Protein AF-A0A9D6YLN1-F1 (afdb_monomer_lite)

Radius of gyration: 12.1 Å; chains: 1; bounding box: 29×17×31 Å

pLDDT: mean 89.3, std 11.0, range [45.0, 97.94]

Foldseek 3Di:
DLVVLVVVLVVVVVQCVDVVSVVVPPVDPVNLVSVCVNVVHDSVVSVVVVVVVVVD

Sequence (56 aa):
RSAAFQELKTSLLKLMKNPMEKATMEEFDFMSWVESKIQNKTFAEVVRQKADKTDM

Secondary structure (DSSP, 8-state):
-HHHHHHHHHHHHHHTTSHHHHHHTTTS-HHHHHHHHHHT--HHHHHHHHHHTT--

Structure (mmCIF, N/CA/C/O backbone):
data_AF-A0A9D6YLN1-F1
#
_entry.id   AF-A0A9D6YLN1-F1
#
loop_
_atom_site.group_PDB
_atom_site.id
_atom_site.type_symbol
_atom_site.label_atom_id
_atom_site.label_alt_id
_atom_site.label_comp_id
_atom_site.label_asym_id
_atom_site.label_entity_id
_atom_site.label_seq_id
_atom_site.pdbx_PDB_ins_code
_atom_site.Cartn_x
_atom_site.Cartn_y
_atom_site.Cartn_z
_atom_site.occupancy
_atom_site.B_iso_or_equiv
_atom_site.auth_seq_id
_atom_site.auth_comp_id
_atom_site.auth_asym_id
_atom_site.auth_atom_id
_atom_site.pdbx_PDB_model_num
ATOM 1 N N . ARG A 1 1 ? -0.975 4.229 15.398 1.00 61.19 1 ARG A N 1
ATOM 2 C CA . ARG A 1 1 ? -0.783 3.102 14.445 1.00 61.19 1 ARG A CA 1
ATOM 3 C C . ARG A 1 1 ? -0.652 3.570 12.991 1.00 61.19 1 ARG A C 1
ATOM 5 O O . ARG A 1 1 ? 0.188 3.014 12.306 1.00 61.19 1 ARG A O 1
ATOM 12 N N . SER A 1 2 ? -1.386 4.590 12.524 1.00 73.00 2 SER A N 1
ATOM 13 C CA . SER A 1 2 ? -1.254 5.108 11.144 1.00 73.00 2 SER A CA 1
ATOM 14 C C . SER A 1 2 ? 0.128 5.696 10.816 1.00 73.00 2 SER A C 1
ATOM 16 O O . SER A 1 2 ? 0.620 5.462 9.720 1.00 73.00 2 SER A O 1
ATOM 18 N N . ALA A 1 3 ? 0.780 6.387 11.761 1.00 91.44 3 ALA A N 1
ATOM 19 C CA . ALA A 1 3 ? 2.080 7.036 11.537 1.00 91.44 3 ALA A CA 1
ATOM 20 C C . ALA A 1 3 ? 3.182 6.068 11.057 1.00 91.44 3 ALA A C 1
ATOM 22 O O . ALA A 1 3 ? 3.845 6.346 10.065 1.00 91.44 3 ALA A O 1
ATOM 23 N N . ALA A 1 4 ? 3.309 4.891 11.680 1.00 95.94 4 ALA A N 1
ATOM 24 C CA . ALA A 1 4 ? 4.287 3.879 11.264 1.00 95.94 4 ALA A CA 1
ATOM 25 C C . ALA A 1 4 ? 4.010 3.342 9.847 1.00 95.94 4 ALA A C 1
ATOM 27 O O . ALA A 1 4 ? 4.935 3.093 9.080 1.00 95.94 4 ALA A O 1
ATOM 28 N N . PHE A 1 5 ? 2.737 3.201 9.460 1.00 95.94 5 PHE A N 1
ATOM 29 C CA . PHE A 1 5 ? 2.388 2.792 8.098 1.00 95.94 5 PHE A CA 1
ATOM 30 C C . PHE A 1 5 ? 2.606 3.912 7.072 1.00 95.94 5 PHE A C 1
ATOM 32 O O . PHE A 1 5 ? 2.977 3.626 5.937 1.00 95.94 5 PHE A O 1
ATOM 39 N N . GLN A 1 6 ? 2.429 5.179 7.452 1.00 96.06 6 GLN A N 1
ATOM 40 C CA . GLN A 1 6 ? 2.772 6.324 6.600 1.00 96.06 6 GLN A CA 1
ATOM 41 C C . GLN A 1 6 ? 4.287 6.430 6.373 1.00 96.06 6 GLN A C 1
ATOM 43 O O . GLN A 1 6 ? 4.732 6.676 5.248 1.00 96.06 6 GLN A O 1
ATOM 48 N N . GLU A 1 7 ? 5.081 6.187 7.414 1.00 96.69 7 GLU A N 1
ATOM 49 C CA . GLU A 1 7 ? 6.536 6.098 7.308 1.00 96.69 7 GLU A CA 1
ATOM 50 C C . GLU A 1 7 ? 6.950 4.926 6.410 1.00 96.69 7 GLU A C 1
ATOM 52 O O . GLU A 1 7 ? 7.708 5.116 5.458 1.00 96.69 7 GLU A O 1
ATOM 57 N N . LEU A 1 8 ? 6.364 3.742 6.618 1.00 96.19 8 LEU A N 1
ATOM 58 C CA . LEU A 1 8 ? 6.602 2.577 5.767 1.00 96.19 8 LEU A CA 1
ATOM 59 C C . LEU A 1 8 ? 6.252 2.857 4.301 1.00 96.19 8 LEU A C 1
ATOM 61 O O . LEU A 1 8 ? 7.053 2.560 3.419 1.00 96.19 8 LEU A O 1
ATOM 65 N N . LYS A 1 9 ? 5.099 3.477 4.026 1.00 95.94 9 LYS A N 1
ATOM 66 C CA . LYS A 1 9 ? 4.703 3.884 2.669 1.00 95.94 9 LYS A CA 1
ATOM 67 C C . LYS A 1 9 ? 5.753 4.797 2.036 1.00 95.94 9 LYS A C 1
ATOM 69 O O . LYS A 1 9 ? 6.102 4.620 0.872 1.00 95.94 9 LYS A O 1
ATOM 74 N N . THR A 1 10 ? 6.287 5.744 2.803 1.00 96.44 10 THR A N 1
ATOM 75 C CA . THR A 1 10 ? 7.346 6.649 2.338 1.00 96.44 10 THR A CA 1
ATOM 76 C C . THR A 1 10 ? 8.634 5.891 2.012 1.00 96.44 10 THR A C 1
ATOM 78 O O . THR A 1 10 ? 9.270 6.172 0.997 1.00 96.44 10 THR A O 1
ATOM 81 N N . SER A 1 11 ? 9.011 4.910 2.831 1.00 95.06 11 SER A N 1
ATOM 82 C CA . SER A 1 11 ? 10.185 4.062 2.597 1.00 95.06 11 SER A CA 1
ATOM 83 C C . SER A 1 11 ? 10.016 3.154 1.376 1.00 95.06 11 SER A C 1
ATOM 85 O O . SER A 1 11 ? 10.912 3.102 0.537 1.00 95.06 11 SER A O 1
ATOM 87 N N . LEU A 1 12 ? 8.850 2.524 1.205 1.00 94.06 12 LEU A N 1
ATOM 88 C CA . LEU A 1 12 ? 8.531 1.711 0.023 1.00 94.06 12 LEU A CA 1
ATOM 89 C C . LEU A 1 12 ? 8.592 2.545 -1.265 1.00 94.06 12 LEU A C 1
ATOM 91 O O . LEU A 1 12 ? 9.203 2.125 -2.244 1.00 94.06 12 LEU A O 1
ATOM 95 N N . LEU A 1 13 ? 8.056 3.772 -1.248 1.00 93.56 13 LEU A N 1
ATOM 96 C CA . LEU A 1 13 ? 8.148 4.698 -2.383 1.00 93.56 13 LEU A CA 1
ATOM 97 C C . LEU A 1 13 ? 9.591 5.077 -2.737 1.00 93.56 13 LEU A C 1
ATOM 99 O O . LEU A 1 13 ? 9.874 5.357 -3.899 1.00 93.56 13 LEU A O 1
ATOM 103 N N . LYS A 1 14 ? 10.507 5.121 -1.762 1.00 93.56 14 LYS A N 1
ATOM 104 C CA . LYS A 1 14 ? 11.935 5.354 -2.027 1.00 93.56 14 LYS A CA 1
ATOM 105 C C . LYS A 1 14 ? 12.584 4.131 -2.673 1.00 93.56 14 LYS A C 1
ATOM 107 O O . LYS A 1 14 ? 13.324 4.306 -3.634 1.00 93.56 14 LYS A O 1
ATOM 112 N N . LEU A 1 15 ? 12.277 2.928 -2.187 1.00 90.69 15 LEU A N 1
ATOM 113 C CA . LEU A 1 15 ? 12.807 1.674 -2.735 1.00 90.69 15 LEU A CA 1
ATOM 114 C C . LEU A 1 15 ? 12.375 1.465 -4.189 1.00 90.69 15 LEU A C 1
ATOM 116 O O . LEU A 1 15 ? 13.215 1.202 -5.042 1.00 90.69 15 LEU A O 1
ATOM 120 N N . MET A 1 16 ? 11.105 1.726 -4.509 1.00 87.94 16 MET A N 1
ATOM 121 C CA . MET A 1 16 ? 10.571 1.590 -5.872 1.00 87.94 16 MET A CA 1
ATOM 122 C C . MET A 1 16 ? 11.219 2.519 -6.913 1.00 87.94 16 MET A C 1
ATOM 124 O O . MET A 1 16 ? 11.021 2.322 -8.112 1.00 87.94 16 MET A O 1
ATOM 128 N N . LYS A 1 17 ? 11.982 3.539 -6.492 1.00 89.81 17 LYS A N 1
ATOM 129 C CA . LYS A 1 17 ? 12.758 4.390 -7.412 1.00 89.81 17 LYS A CA 1
ATOM 130 C C . LYS A 1 17 ? 14.025 3.706 -7.920 1.00 89.81 17 LYS A C 1
ATOM 132 O O . LYS A 1 17 ? 14.547 4.128 -8.947 1.00 89.81 17 LYS A O 1
ATOM 137 N N . ASN A 1 18 ? 14.529 2.693 -7.215 1.00 89.50 18 ASN A N 1
ATOM 138 C CA . ASN A 1 18 ? 15.654 1.890 -7.670 1.00 89.50 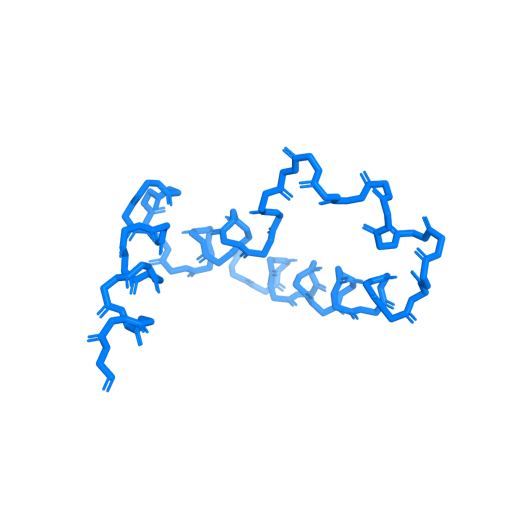18 ASN A CA 1
ATOM 139 C C . ASN A 1 18 ? 15.118 0.764 -8.577 1.00 89.50 18 ASN A C 1
ATOM 141 O O . ASN A 1 18 ? 14.365 -0.074 -8.088 1.00 89.50 18 ASN A O 1
ATOM 145 N N . PRO A 1 19 ? 15.490 0.703 -9.870 1.00 85.12 19 PRO A N 1
ATOM 146 C CA . PRO A 1 19 ? 14.984 -0.315 -10.794 1.00 85.12 19 PRO A CA 1
ATOM 147 C C . PRO A 1 19 ? 15.231 -1.759 -10.339 1.00 85.12 19 PRO A C 1
ATOM 149 O O . PRO A 1 19 ? 14.392 -2.621 -10.582 1.00 85.12 19 PRO A O 1
ATOM 152 N N . MET A 1 20 ? 16.352 -2.018 -9.658 1.00 85.88 20 MET A N 1
ATOM 153 C CA . MET A 1 20 ? 16.705 -3.359 -9.187 1.00 85.88 20 MET A CA 1
ATOM 154 C C . MET A 1 20 ? 15.828 -3.794 -8.008 1.00 85.88 20 MET A C 1
ATOM 156 O O . MET A 1 20 ? 15.339 -4.916 -7.986 1.00 85.88 20 MET A O 1
ATOM 160 N N . GLU A 1 21 ? 15.565 -2.877 -7.075 1.00 81.31 21 GLU A N 1
ATOM 161 C CA . GLU A 1 21 ? 14.635 -3.097 -5.956 1.00 81.31 21 GLU A CA 1
ATOM 162 C C . GLU A 1 21 ? 13.179 -3.120 -6.428 1.00 81.31 21 GLU A C 1
ATOM 164 O O . GLU A 1 21 ? 12.338 -3.819 -5.880 1.00 81.31 21 GLU A O 1
ATOM 169 N N . LYS A 1 22 ? 12.846 -2.359 -7.471 1.00 83.50 22 LYS A N 1
ATOM 170 C CA . LYS A 1 22 ? 11.498 -2.365 -8.032 1.00 83.50 22 LYS A CA 1
ATOM 171 C C . LYS A 1 22 ? 11.153 -3.740 -8.600 1.00 83.50 22 LYS A C 1
ATOM 173 O O . LYS A 1 22 ? 10.063 -4.225 -8.319 1.00 83.50 22 LYS A O 1
ATOM 178 N N . ALA A 1 23 ? 12.074 -4.358 -9.342 1.00 82.50 23 ALA A N 1
ATOM 179 C CA . ALA A 1 23 ? 11.872 -5.675 -9.945 1.00 82.50 23 ALA A CA 1
ATOM 180 C C . ALA A 1 23 ? 11.591 -6.764 -8.893 1.00 82.50 23 ALA A C 1
ATOM 182 O O . ALA A 1 23 ? 10.738 -7.620 -9.101 1.00 82.50 23 ALA A O 1
ATOM 183 N N . THR A 1 24 ? 12.239 -6.707 -7.724 1.00 83.69 24 THR A N 1
ATOM 184 C CA . THR A 1 24 ? 11.983 -7.665 -6.630 1.00 83.69 24 THR A CA 1
ATOM 185 C C . THR A 1 24 ? 10.627 -7.455 -5.951 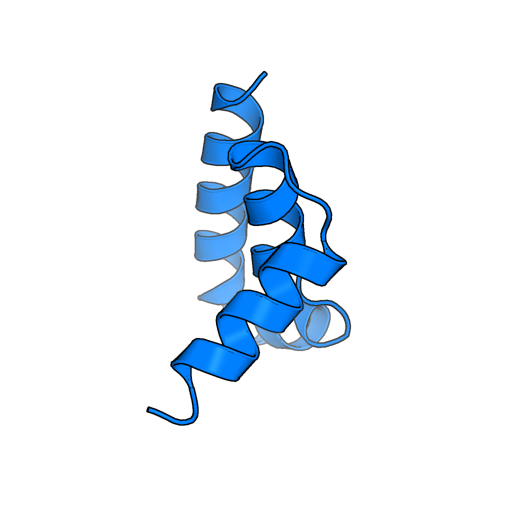1.00 83.69 24 THR A C 1
ATOM 187 O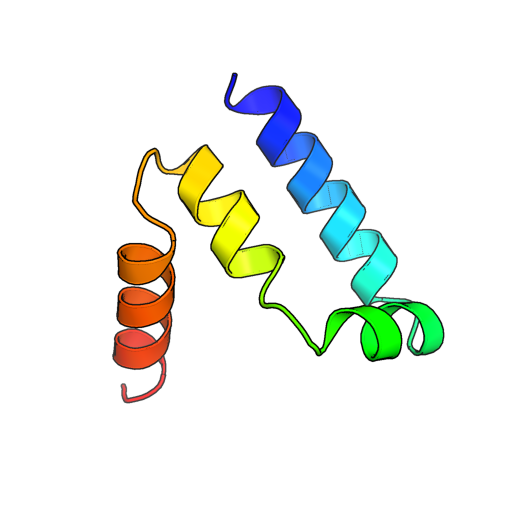 O . THR A 1 24 ? 10.135 -8.346 -5.261 1.00 83.69 24 THR A O 1
ATOM 190 N N . MET A 1 25 ? 10.000 -6.295 -6.156 1.00 84.06 25 MET A N 1
ATOM 191 C CA . MET A 1 25 ? 8.713 -5.924 -5.571 1.00 84.06 25 MET A CA 1
ATOM 192 C C . MET A 1 25 ? 7.520 -6.141 -6.516 1.00 84.06 25 MET A C 1
ATOM 194 O O . MET A 1 25 ? 6.400 -5.796 -6.143 1.00 84.06 25 MET A O 1
ATOM 198 N N . GLU A 1 26 ? 7.718 -6.693 -7.718 1.00 85.81 26 GLU A N 1
ATOM 199 C CA . GLU A 1 26 ? 6.639 -6.883 -8.706 1.00 85.81 26 GLU A CA 1
ATOM 200 C C . GLU A 1 26 ? 5.667 -8.015 -8.337 1.00 85.81 26 GLU A C 1
ATOM 202 O O . GLU A 1 26 ? 4.494 -7.962 -8.699 1.00 85.81 26 GLU A O 1
ATOM 207 N N . GLU A 1 27 ? 6.115 -8.987 -7.541 1.00 87.56 27 GLU A N 1
ATOM 208 C CA . GLU A 1 27 ? 5.327 -10.162 -7.133 1.00 87.56 27 GLU A CA 1
ATOM 209 C C . GLU A 1 27 ? 4.144 -9.827 -6.207 1.00 87.56 27 GLU A C 1
ATOM 211 O O . GLU A 1 27 ? 3.205 -10.612 -6.062 1.00 87.56 27 GLU A O 1
ATOM 216 N N . PHE A 1 28 ? 4.171 -8.670 -5.540 1.00 91.31 28 PHE A N 1
ATOM 217 C CA . PHE A 1 28 ? 3.136 -8.290 -4.585 1.00 91.31 28 PHE A CA 1
ATOM 218 C C . PHE A 1 28 ? 2.889 -6.783 -4.572 1.00 91.31 28 PHE A C 1
ATOM 220 O O . PHE A 1 28 ? 3.814 -5.979 -4.481 1.00 91.31 28 PHE A O 1
ATOM 227 N N . ASP A 1 29 ? 1.617 -6.374 -4.568 1.00 93.31 29 ASP A N 1
ATOM 228 C CA . ASP A 1 29 ? 1.246 -4.957 -4.487 1.00 93.31 29 ASP A CA 1
ATOM 229 C C . ASP A 1 29 ? 1.391 -4.423 -3.047 1.00 93.31 29 ASP A C 1
ATOM 231 O O . ASP A 1 29 ? 0.416 -4.168 -2.328 1.00 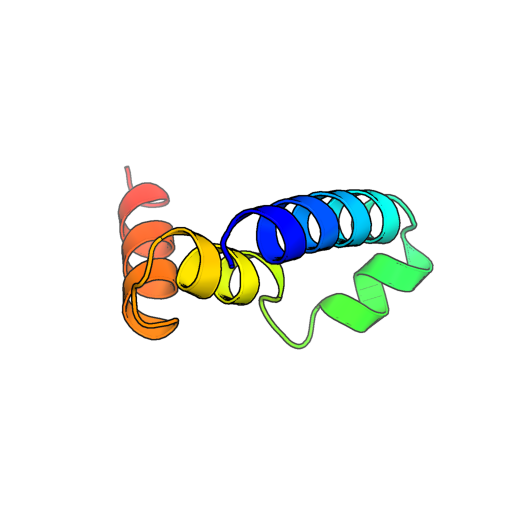93.31 29 ASP A O 1
ATOM 235 N N . PHE A 1 30 ? 2.645 -4.237 -2.620 1.00 94.88 30 PHE A N 1
ATOM 236 C CA . PHE A 1 30 ? 3.012 -3.676 -1.316 1.00 94.88 30 PHE A CA 1
ATOM 237 C C . PHE A 1 30 ? 2.381 -2.303 -1.074 1.00 94.88 30 PHE A C 1
ATOM 239 O O . PHE A 1 30 ? 2.071 -1.959 0.071 1.00 94.88 30 PHE A O 1
ATOM 246 N N . MET A 1 31 ? 2.152 -1.532 -2.141 1.00 94.62 31 MET A N 1
ATOM 247 C CA . MET A 1 31 ? 1.524 -0.217 -2.055 1.00 94.62 31 MET A CA 1
ATOM 248 C C . MET A 1 31 ? 0.050 -0.331 -1.682 1.00 94.62 31 MET A C 1
ATOM 250 O O . MET A 1 31 ? -0.389 0.315 -0.730 1.00 94.62 31 MET A O 1
ATOM 254 N N . SER A 1 32 ? -0.709 -1.191 -2.358 1.00 95.69 32 SER A N 1
ATOM 255 C CA . SER A 1 32 ? -2.111 -1.442 -2.002 1.00 95.69 32 SER A CA 1
ATOM 256 C C . SER A 1 32 ? -2.235 -2.086 -0.615 1.00 95.69 32 SER A C 1
ATOM 258 O O . SER A 1 32 ? -3.166 -1.786 0.138 1.00 95.69 32 SER A O 1
ATOM 260 N N . TRP A 1 33 ? -1.271 -2.920 -0.216 1.00 96.50 33 TRP A N 1
ATOM 261 C CA . TRP A 1 33 ? -1.254 -3.521 1.116 1.00 96.50 33 TRP A CA 1
ATOM 262 C C . TRP A 1 33 ? -1.024 -2.495 2.226 1.00 96.50 33 TRP A C 1
ATOM 264 O O . TRP A 1 33 ? -1.825 -2.455 3.165 1.00 96.50 33 TRP A O 1
ATOM 274 N N . VAL A 1 34 ? 0.002 -1.639 2.132 1.00 96.81 34 VAL A N 1
ATOM 275 C CA . VAL A 1 34 ? 0.261 -0.620 3.167 1.00 96.81 34 VAL A CA 1
ATOM 276 C C . VAL A 1 34 ? -0.883 0.391 3.239 1.00 96.81 34 VAL A C 1
ATOM 278 O O . VAL A 1 34 ? -1.296 0.788 4.328 1.00 96.81 34 VAL A O 1
ATOM 281 N N . GLU A 1 35 ? -1.474 0.731 2.094 1.00 95.94 35 GLU A N 1
ATOM 282 C CA . GLU A 1 35 ? -2.629 1.620 2.018 1.00 95.94 35 GLU A CA 1
ATOM 283 C C . GLU A 1 35 ? -3.852 1.026 2.731 1.00 95.94 35 GLU A C 1
ATOM 285 O O . GLU A 1 35 ? -4.533 1.736 3.470 1.00 95.94 35 GLU A O 1
ATOM 290 N N . SER A 1 36 ? -4.083 -0.288 2.617 1.00 96.94 36 SER A N 1
ATOM 291 C CA . SER A 1 36 ? -5.156 -0.966 3.362 1.00 96.94 36 SER A CA 1
ATOM 292 C C . SER A 1 36 ? -5.010 -0.793 4.877 1.00 96.94 36 SER A C 1
ATOM 294 O O . SER A 1 36 ? -5.994 -0.558 5.580 1.00 96.94 36 SER A O 1
ATOM 296 N N . LYS A 1 37 ? -3.769 -0.804 5.387 1.00 96.69 37 LYS A N 1
ATOM 297 C CA . LYS A 1 37 ? -3.481 -0.596 6.814 1.00 96.69 37 LYS A CA 1
ATOM 298 C C . LYS A 1 37 ? -3.689 0.854 7.238 1.00 96.69 37 LYS A C 1
ATOM 300 O O . LYS A 1 37 ? -4.184 1.091 8.336 1.00 96.69 37 LYS A O 1
ATOM 305 N N . ILE A 1 38 ? -3.338 1.810 6.377 1.00 96.00 38 ILE A N 1
ATOM 306 C CA . ILE A 1 38 ? -3.540 3.246 6.626 1.00 96.00 38 ILE A CA 1
ATOM 307 C C . ILE A 1 38 ? -5.034 3.588 6.640 1.00 96.00 38 ILE A C 1
ATOM 309 O O . ILE A 1 38 ? -5.480 4.313 7.525 1.00 96.00 38 ILE A O 1
ATOM 313 N N . GLN A 1 39 ? -5.804 3.049 5.692 1.00 94.50 39 GLN A N 1
ATOM 314 C CA . GLN A 1 39 ? -7.235 3.332 5.536 1.00 94.50 39 GLN A CA 1
ATOM 315 C C . GLN A 1 39 ? -8.139 2.495 6.447 1.00 94.50 39 GLN A C 1
ATOM 317 O O . GLN A 1 39 ? -9.348 2.709 6.452 1.00 94.50 39 GLN A O 1
ATOM 322 N N . ASN A 1 40 ? -7.578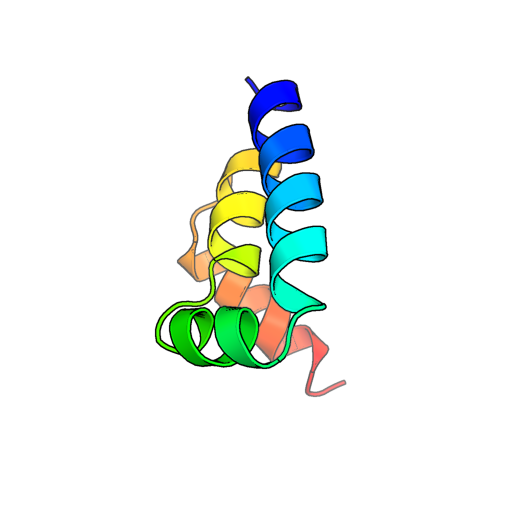 1.536 7.188 1.00 95.12 40 ASN A N 1
ATOM 323 C CA . ASN A 1 40 ? -8.339 0.544 7.947 1.00 95.12 40 ASN A CA 1
ATOM 324 C C . ASN A 1 40 ? -9.375 -0.203 7.079 1.00 95.12 40 ASN A C 1
ATOM 326 O O . ASN A 1 40 ? -10.517 -0.412 7.482 1.00 95.12 40 ASN A O 1
ATOM 330 N N . LYS A 1 41 ? -8.956 -0.587 5.870 1.00 96.12 41 LYS A N 1
ATOM 331 C CA . LYS A 1 41 ? -9.718 -1.414 4.927 1.00 96.12 41 LYS A CA 1
ATOM 332 C C . LYS A 1 41 ? -9.016 -2.751 4.728 1.00 96.12 41 LYS A C 1
ATOM 334 O O . LYS A 1 41 ? -7.837 -2.915 5.049 1.00 96.12 41 LYS A O 1
ATOM 339 N N . THR A 1 42 ? -9.714 -3.717 4.154 1.00 97.94 42 THR A N 1
ATOM 340 C CA . THR A 1 42 ? -9.073 -4.935 3.661 1.00 97.94 42 THR A CA 1
ATOM 341 C C . THR A 1 42 ? -8.226 -4.630 2.426 1.00 97.94 42 THR A C 1
ATOM 343 O O . THR A 1 42 ? -8.501 -3.712 1.652 1.00 97.94 42 THR A O 1
ATOM 346 N N . PHE A 1 43 ? -7.187 -5.436 2.213 1.00 97.50 43 PHE A N 1
ATOM 347 C CA . PHE A 1 43 ? -6.360 -5.349 1.009 1.00 97.50 43 PHE A CA 1
ATOM 348 C C . PHE A 1 43 ? -7.196 -5.518 -0.269 1.00 97.50 43 PHE A C 1
ATOM 350 O O . PHE A 1 43 ? -7.055 -4.736 -1.204 1.00 97.50 43 PHE A O 1
ATOM 357 N N . ALA A 1 44 ? -8.129 -6.475 -0.269 1.00 96.81 44 ALA A N 1
ATOM 358 C CA . ALA A 1 44 ? -9.008 -6.738 -1.404 1.00 96.81 44 ALA A CA 1
ATOM 359 C C . ALA A 1 44 ? -9.898 -5.534 -1.762 1.00 96.81 44 ALA A C 1
ATOM 361 O O . ALA A 1 44 ? -10.122 -5.274 -2.940 1.00 96.81 44 ALA A O 1
ATOM 362 N N . GLU A 1 45 ? -10.390 -4.775 -0.776 1.00 97.38 45 GLU A N 1
ATOM 363 C CA . GLU A 1 45 ? -11.150 -3.545 -1.039 1.00 97.38 45 GLU A CA 1
ATOM 364 C C . GLU A 1 45 ? -10.302 -2.470 -1.718 1.00 97.38 45 GLU A C 1
ATOM 366 O O . GLU A 1 45 ? -10.783 -1.817 -2.640 1.00 97.38 45 GLU A O 1
ATOM 371 N N . VAL A 1 46 ? -9.048 -2.296 -1.293 1.00 97.00 46 VAL A N 1
ATOM 372 C CA . VAL A 1 46 ? -8.135 -1.319 -1.905 1.00 97.00 46 VAL A CA 1
ATOM 373 C C . VAL A 1 46 ? -7.761 -1.729 -3.330 1.00 97.00 46 VAL A C 1
ATOM 375 O O . VAL A 1 46 ? -7.783 -0.885 -4.223 1.00 97.00 46 VAL A O 1
ATOM 378 N N . VAL A 1 47 ? -7.475 -3.015 -3.563 1.00 95.38 47 VAL A N 1
ATOM 379 C CA . VAL A 1 47 ? -7.177 -3.542 -4.906 1.00 95.38 47 VAL A CA 1
ATOM 380 C C . VAL A 1 47 ? -8.368 -3.346 -5.848 1.00 95.38 47 VAL A C 1
ATOM 382 O O . VAL A 1 47 ? -8.180 -2.835 -6.949 1.00 95.38 47 VAL A O 1
ATOM 385 N N . ARG A 1 48 ? -9.596 -3.661 -5.404 1.00 95.50 48 ARG A N 1
ATOM 386 C CA . ARG A 1 48 ? -10.818 -3.412 -6.191 1.00 95.50 48 ARG A CA 1
ATOM 387 C C . ARG A 1 48 ? -10.997 -1.928 -6.524 1.00 95.50 48 ARG A C 1
ATOM 389 O O . ARG A 1 48 ? -11.124 -1.583 -7.688 1.00 95.50 48 ARG A O 1
ATOM 396 N N . GLN A 1 49 ? -10.869 -1.041 -5.533 1.00 93.69 49 GLN A N 1
ATOM 397 C CA . GLN A 1 49 ? -10.965 0.415 -5.741 1.00 93.69 49 GLN A CA 1
ATOM 398 C C . GLN A 1 49 ? -9.920 0.965 -6.725 1.00 93.69 49 GLN A C 1
ATOM 400 O O . GLN A 1 49 ? -10.151 1.997 -7.352 1.00 93.69 49 GLN A O 1
ATOM 405 N N . LYS A 1 50 ? -8.746 0.333 -6.819 1.00 89.06 50 LYS A N 1
ATOM 406 C CA . LYS A 1 50 ? -7.687 0.716 -7.761 1.00 89.06 50 LYS A CA 1
ATOM 407 C C . LYS A 1 50 ? -8.028 0.281 -9.189 1.00 89.06 50 LYS A C 1
ATOM 409 O O . LYS A 1 50 ? -7.786 1.056 -10.111 1.00 89.06 50 LYS A O 1
ATOM 414 N N . ALA A 1 51 ? -8.605 -0.911 -9.355 1.00 89.25 51 ALA A N 1
ATOM 415 C CA . ALA A 1 51 ? -9.093 -1.391 -10.646 1.00 89.25 51 ALA A CA 1
ATOM 416 C C . ALA A 1 51 ? -10.223 -0.489 -11.173 1.00 89.25 51 ALA A C 1
ATOM 418 O O . ALA A 1 51 ? -10.090 0.063 -12.259 1.00 89.25 51 ALA A O 1
ATOM 419 N N . ASP A 1 52 ? -11.228 -0.197 -10.340 1.00 85.88 52 ASP A N 1
ATOM 420 C CA . ASP A 1 52 ? -12.384 0.634 -10.718 1.00 85.88 52 ASP A CA 1
ATOM 421 C C . ASP A 1 52 ? -11.999 2.064 -11.153 1.00 85.88 52 ASP A C 1
ATOM 423 O O . ASP A 1 52 ? -12.688 2.685 -11.955 1.00 85.88 52 ASP A O 1
ATOM 427 N N . LYS A 1 53 ? -10.893 2.611 -10.625 1.00 76.75 53 LYS A N 1
ATOM 428 C CA . LYS A 1 53 ? -10.369 3.940 -10.998 1.00 76.75 53 LYS A CA 1
ATOM 429 C C . LYS A 1 53 ? -9.524 3.950 -12.271 1.00 76.75 53 LYS A C 1
ATOM 431 O O . LYS A 1 53 ? -9.207 5.032 -12.747 1.00 76.75 53 LYS A O 1
ATOM 436 N N . THR A 1 54 ? -9.080 2.788 -12.742 1.00 63.69 54 THR A N 1
ATOM 437 C CA . THR A 1 54 ? -8.221 2.667 -13.931 1.00 63.69 54 THR A CA 1
ATOM 438 C C . THR A 1 54 ? -9.053 2.510 -15.210 1.00 63.69 54 THR A C 1
ATOM 440 O O . THR A 1 54 ? -8.564 2.830 -16.287 1.00 63.69 54 THR A O 1
ATOM 443 N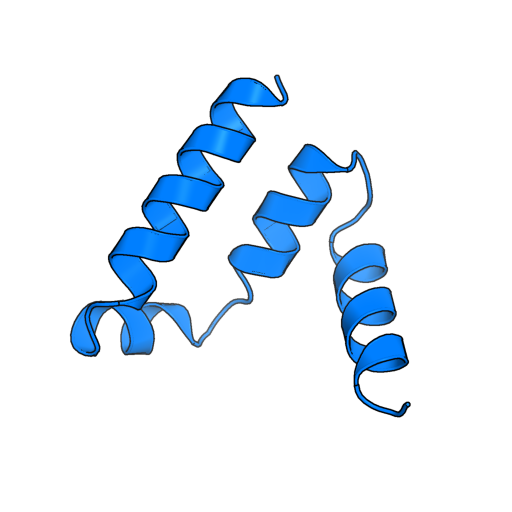 N . ASP A 1 55 ? -10.318 2.094 -15.079 1.00 53.34 55 ASP A N 1
ATOM 444 C CA . ASP A 1 55 ? -11.287 1.949 -16.175 1.00 53.34 55 ASP A CA 1
ATOM 445 C C . ASP A 1 55 ? -12.151 3.215 -16.418 1.00 53.34 55 ASP A C 1
ATOM 447 O O . ASP A 1 55 ? -13.126 3.168 -17.172 1.00 53.34 55 ASP A O 1
ATOM 451 N N . MET A 1 56 ? -11.801 4.350 -15.792 1.00 45.00 56 MET A N 1
ATOM 452 C CA . MET A 1 56 ? -12.406 5.681 -15.997 1.00 45.00 56 MET A CA 1
ATOM 453 C C . MET A 1 56 ? -11.398 6.657 -16.599 1.00 45.00 56 MET A C 1
ATOM 455 O O . MET A 1 56 ? -11.823 7.468 -17.451 1.00 45.00 56 MET A O 1
#